Protein AF-A0A836XDQ2-F1 (afdb_monomer_lite)

Sequence (146 aa):
MSFTDAQLAQYEERGAVTIDTPFTTEQLDKAEAAWDRLKQSGQPPYEDPDYIDVVQHPYFEQVAKKLLRAEAVHLWWGLAPHERGPVEPPYASLRDQWAKGCHVDIQATMEDFSATPRRMRAELWFWLNDVPVNRGAMRILEGSHR

pLDDT: mean 87.04, std 8.14, range [63.69, 96.38]

F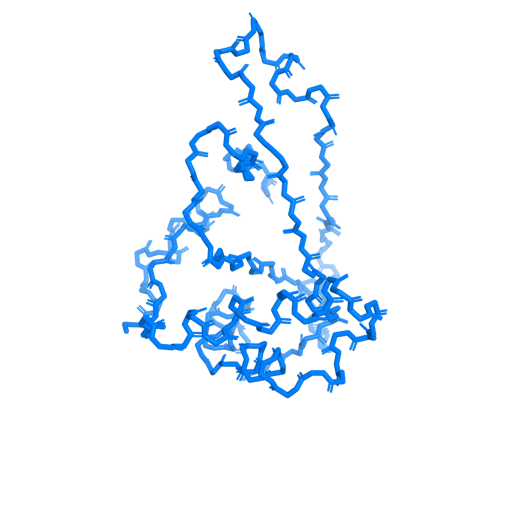oldseek 3Di:
DACDPVQLVQCVQFVDGDDDDPDDPVLLVLCVVLVVCCVVVVDDSVVRVSSVVVVVPVRVQRVFCSNLVHPGDDDPDRDDDDFFAFADDDQPDPCSVQVVHDDDPDDDDVCQCPDVVRVDGDDDDDDSDDDDPGRCPDDGRTPPND

Secondary structure (DSSP, 8-state):
-PPPHHHHHHHHHHS---------HHHHHHHHHHHHHHHHH---GGG-HHHHHHHT-HHHHHHHHHHHT-S-----S-----------PPPSSHHHHTTT----S----HHHHHSSS----------SS---TTTT-----TTTT-

Structure (mmCIF, N/CA/C/O backbone):
data_AF-A0A836XDQ2-F1
#
_entry.id   AF-A0A836XDQ2-F1
#
loop_
_atom_site.group_PDB
_atom_site.id
_atom_site.type_symbol
_atom_site.label_atom_id
_atom_site.label_alt_id
_atom_site.label_comp_id
_atom_site.label_asym_id
_atom_site.label_entity_id
_atom_site.label_seq_id
_atom_site.pdbx_PDB_ins_code
_atom_site.Cartn_x
_atom_site.Cartn_y
_atom_site.Cartn_z
_atom_site.occupancy
_atom_site.B_iso_or_equiv
_atom_site.auth_seq_id
_atom_site.auth_comp_id
_atom_site.auth_asym_id
_atom_site.auth_atom_id
_atom_site.pdbx_PDB_model_num
ATOM 1 N N . MET A 1 1 ? -8.099 -13.307 6.344 1.00 65.38 1 MET A N 1
ATOM 2 C CA . MET A 1 1 ? -7.054 -14.076 5.632 1.00 65.38 1 MET A CA 1
ATOM 3 C C . MET A 1 1 ? -5.705 -13.410 5.870 1.00 65.38 1 MET A C 1
ATOM 5 O O . MET A 1 1 ? -5.678 -12.196 6.008 1.00 65.38 1 MET A O 1
ATOM 9 N N . SER A 1 2 ? -4.614 -14.170 5.975 1.00 82.88 2 SER A N 1
ATOM 10 C CA . SER A 1 2 ? -3.256 -13.643 6.208 1.00 82.88 2 SER A CA 1
ATOM 11 C C . SER A 1 2 ? -2.459 -13.539 4.906 1.00 82.88 2 SER A C 1
ATOM 13 O O . SER A 1 2 ? -2.629 -14.380 4.028 1.00 82.88 2 SER A O 1
ATOM 15 N N . PHE A 1 3 ? -1.541 -12.575 4.810 1.00 91.56 3 PHE A N 1
ATOM 16 C CA . PHE A 1 3 ? -0.607 -12.457 3.683 1.00 91.56 3 PHE A CA 1
ATOM 17 C C . PHE A 1 3 ? 0.319 -13.682 3.583 1.00 91.56 3 PHE A C 1
ATOM 19 O O . PHE A 1 3 ? 1.090 -13.988 4.502 1.00 91.56 3 PHE A O 1
ATOM 26 N N . THR A 1 4 ? 0.210 -14.418 2.481 1.00 93.94 4 THR A N 1
ATOM 27 C CA . THR A 1 4 ? 0.828 -15.742 2.304 1.00 93.94 4 THR A CA 1
ATOM 28 C C . THR A 1 4 ? 2.264 -15.661 1.787 1.00 93.94 4 THR A C 1
ATOM 30 O O . THR A 1 4 ? 2.694 -14.641 1.253 1.00 93.94 4 THR A O 1
ATOM 33 N N . ASP A 1 5 ? 3.024 -16.748 1.931 1.00 95.31 5 ASP A N 1
ATOM 34 C CA . ASP A 1 5 ? 4.386 -16.834 1.378 1.00 95.31 5 ASP A CA 1
ATOM 35 C C . ASP A 1 5 ? 4.386 -16.848 -0.154 1.00 95.31 5 ASP A C 1
ATOM 37 O O . ASP A 1 5 ? 5.288 -16.291 -0.770 1.00 95.31 5 ASP A O 1
ATOM 41 N N . ALA A 1 6 ? 3.343 -17.404 -0.777 1.00 95.75 6 ALA A N 1
ATOM 42 C CA . ALA A 1 6 ? 3.171 -17.357 -2.227 1.00 95.75 6 ALA A CA 1
ATOM 43 C C . ALA A 1 6 ? 2.983 -15.916 -2.730 1.00 95.75 6 ALA A C 1
ATOM 45 O O . ALA A 1 6 ? 3.588 -15.521 -3.723 1.00 95.75 6 ALA A O 1
ATOM 46 N N . GLN A 1 7 ? 2.190 -15.108 -2.018 1.00 95.88 7 GLN A N 1
ATOM 47 C CA . GLN A 1 7 ? 2.014 -13.692 -2.346 1.00 95.88 7 GLN A CA 1
ATOM 48 C C . GLN A 1 7 ? 3.291 -12.876 -2.087 1.00 95.88 7 GLN A C 1
ATOM 50 O O . GLN A 1 7 ? 3.599 -11.971 -2.858 1.00 95.88 7 GLN A O 1
ATOM 55 N N . LEU A 1 8 ? 4.066 -13.214 -1.048 1.00 96.25 8 LEU A N 1
ATOM 56 C CA . LEU A 1 8 ? 5.384 -12.613 -0.823 1.00 96.25 8 LEU A CA 1
ATOM 57 C C . LEU A 1 8 ? 6.356 -12.949 -1.962 1.00 96.25 8 LEU A C 1
ATOM 59 O O . LEU A 1 8 ? 6.995 -12.047 -2.493 1.00 96.25 8 LEU A O 1
ATOM 63 N N . ALA A 1 9 ? 6.428 -14.214 -2.381 1.00 96.38 9 ALA A N 1
ATOM 64 C CA . ALA A 1 9 ? 7.269 -14.629 -3.502 1.00 96.38 9 ALA A CA 1
ATOM 65 C C . ALA A 1 9 ? 6.877 -13.907 -4.803 1.00 96.38 9 ALA A C 1
ATOM 67 O O . ALA A 1 9 ? 7.743 -13.415 -5.525 1.00 96.38 9 ALA A O 1
ATOM 68 N N . GLN A 1 10 ? 5.573 -13.760 -5.062 1.00 96.12 10 GLN A N 1
ATOM 69 C CA . GLN A 1 10 ? 5.073 -12.996 -6.204 1.00 96.12 10 GLN A CA 1
ATOM 70 C C . GLN A 1 10 ? 5.491 -11.521 -6.142 1.00 96.12 10 GLN A C 1
ATOM 72 O O . GLN A 1 10 ? 5.899 -10.960 -7.158 1.00 96.12 10 GLN A O 1
ATOM 77 N N . TYR A 1 11 ? 5.418 -10.895 -4.964 1.00 95.62 11 TYR A N 1
ATOM 78 C CA . TYR A 1 11 ? 5.893 -9.527 -4.765 1.00 95.62 11 TYR A CA 1
ATOM 79 C C . TYR A 1 11 ? 7.399 -9.403 -5.034 1.00 95.62 11 TYR A C 1
ATOM 81 O O . TYR A 1 11 ? 7.824 -8.489 -5.733 1.00 95.62 11 TYR A O 1
ATOM 89 N N . GLU A 1 12 ? 8.215 -10.331 -4.534 1.00 94.81 12 GLU A N 1
ATOM 90 C CA . GLU A 1 12 ? 9.669 -10.324 -4.748 1.00 94.81 12 GLU A CA 1
ATOM 91 C C . GLU A 1 12 ? 10.049 -10.508 -6.227 1.00 94.81 12 GLU A C 1
ATOM 93 O O . GLU A 1 12 ? 11.026 -9.920 -6.709 1.00 94.81 12 GLU A O 1
ATOM 98 N N . GLU A 1 13 ? 9.280 -11.307 -6.965 1.00 96.25 13 GLU A N 1
ATOM 99 C CA . GLU A 1 13 ? 9.453 -11.525 -8.400 1.00 96.25 13 GLU A CA 1
ATOM 100 C C . GLU A 1 13 ? 9.013 -10.309 -9.226 1.00 96.25 13 GLU A C 1
ATOM 102 O O . GLU A 1 13 ? 9.803 -9.794 -10.019 1.00 96.25 13 GLU A O 1
ATOM 107 N N . ARG A 1 14 ? 7.780 -9.828 -9.020 1.00 95.06 14 ARG A N 1
ATOM 108 C CA . ARG A 1 14 ? 7.110 -8.856 -9.905 1.00 95.06 14 ARG A CA 1
ATOM 109 C C . ARG A 1 14 ? 7.209 -7.406 -9.433 1.00 95.06 14 ARG A C 1
ATOM 111 O O . ARG A 1 14 ? 6.902 -6.506 -10.208 1.00 95.06 14 ARG A O 1
ATOM 118 N N . GLY A 1 15 ? 7.600 -7.171 -8.183 1.00 93.12 15 GLY A N 1
ATOM 119 C CA . GLY A 1 15 ? 7.623 -5.847 -7.552 1.00 93.12 15 GLY A CA 1
ATOM 120 C C . GLY A 1 15 ? 6.264 -5.389 -7.020 1.00 93.12 15 GLY A C 1
ATOM 121 O O . GLY A 1 15 ? 6.162 -4.304 -6.458 1.00 93.12 15 GLY A O 1
ATOM 122 N N . ALA A 1 16 ? 5.214 -6.200 -7.193 1.00 94.00 16 ALA A N 1
ATOM 123 C CA . ALA A 1 16 ? 3.865 -5.916 -6.724 1.00 94.00 16 ALA A CA 1
ATOM 124 C C . ALA A 1 16 ? 3.022 -7.188 -6.590 1.00 94.00 16 ALA A C 1
ATOM 126 O O . ALA A 1 16 ? 3.253 -8.187 -7.275 1.00 94.00 16 ALA A O 1
ATOM 127 N N . VAL A 1 17 ? 2.007 -7.127 -5.729 1.00 94.44 17 VAL A N 1
ATOM 128 C CA . VAL A 1 17 ? 1.021 -8.192 -5.539 1.00 94.44 17 VAL A CA 1
ATOM 129 C C . VAL A 1 17 ? -0.334 -7.591 -5.177 1.00 94.44 17 VAL A C 1
ATOM 131 O O . VAL A 1 17 ? -0.411 -6.651 -4.389 1.00 94.44 17 VAL A O 1
ATOM 134 N N . THR A 1 18 ? -1.405 -8.136 -5.752 1.00 92.56 18 THR A N 1
ATOM 135 C CA . THR A 1 18 ? -2.784 -7.812 -5.367 1.00 92.56 18 THR A CA 1
ATOM 136 C C . THR A 1 18 ? -3.256 -8.821 -4.329 1.00 92.56 18 THR A C 1
ATOM 138 O O . THR A 1 18 ? -3.008 -10.021 -4.464 1.00 92.56 18 THR A O 1
ATOM 141 N N . ILE A 1 19 ? -3.906 -8.335 -3.275 1.00 92.00 19 ILE A N 1
ATOM 142 C CA . ILE A 1 19 ? -4.302 -9.148 -2.129 1.00 92.00 19 ILE A CA 1
ATOM 143 C C . ILE A 1 19 ? -5.757 -8.850 -1.784 1.00 92.00 19 ILE A C 1
ATOM 145 O O . ILE A 1 19 ? -6.102 -7.694 -1.542 1.00 92.00 19 ILE A O 1
ATOM 149 N N . ASP A 1 20 ? -6.579 -9.893 -1.691 1.00 90.38 20 ASP A N 1
ATOM 150 C CA . ASP A 1 20 ? -7.915 -9.775 -1.112 1.00 90.38 20 ASP A CA 1
ATOM 151 C C . ASP A 1 20 ? -7.793 -9.533 0.392 1.00 90.38 20 ASP A C 1
ATOM 153 O O . ASP A 1 20 ? -7.230 -10.334 1.149 1.00 90.38 20 ASP A O 1
ATOM 157 N N . THR A 1 21 ? -8.284 -8.378 0.824 1.00 89.12 21 THR A N 1
ATOM 158 C CA . THR A 1 21 ? -8.169 -7.953 2.218 1.00 89.12 21 THR A CA 1
ATOM 159 C C . THR A 1 21 ? -9.198 -8.674 3.100 1.00 89.12 21 THR A C 1
ATOM 161 O O . THR A 1 21 ? -10.225 -9.136 2.608 1.00 89.12 21 THR A O 1
ATOM 164 N N . PRO A 1 22 ? -8.972 -8.781 4.423 1.00 92.44 22 PRO A N 1
ATOM 165 C CA . PRO A 1 22 ? -9.953 -9.352 5.345 1.00 92.44 22 PRO A CA 1
ATOM 166 C C . PRO A 1 22 ? -11.087 -8.379 5.712 1.00 92.44 22 PRO A C 1
ATOM 168 O O . PRO A 1 22 ? -11.810 -8.664 6.664 1.00 92.44 22 PRO A O 1
ATOM 171 N N . PHE A 1 23 ? -11.202 -7.232 5.034 1.00 92.06 23 PHE A N 1
ATOM 172 C CA . PHE A 1 23 ? -12.228 -6.240 5.335 1.00 92.06 23 PHE A CA 1
ATOM 173 C C . PHE A 1 23 ? -13.612 -6.811 5.029 1.00 92.06 23 PHE A C 1
ATOM 175 O O . PHE A 1 23 ? -13.851 -7.412 3.983 1.00 92.06 23 PHE A O 1
ATOM 182 N N . THR A 1 24 ? -14.521 -6.614 5.974 1.00 92.81 24 THR A N 1
ATOM 183 C CA . THR A 1 24 ? -15.947 -6.896 5.799 1.00 92.81 24 THR A CA 1
ATOM 184 C C . THR A 1 24 ? -16.599 -5.823 4.934 1.00 92.81 24 THR A C 1
ATOM 186 O O . THR A 1 24 ? -16.094 -4.701 4.852 1.00 92.81 24 THR A O 1
ATOM 189 N N . THR A 1 25 ? -17.740 -6.142 4.322 1.00 92.19 25 THR A N 1
ATOM 190 C CA . THR A 1 25 ? -18.530 -5.163 3.563 1.00 92.19 25 THR A CA 1
ATOM 191 C C . THR A 1 25 ? -18.866 -3.947 4.422 1.00 92.19 25 THR A C 1
ATOM 193 O O . THR A 1 25 ? -18.669 -2.826 3.984 1.00 92.19 25 THR A O 1
ATOM 196 N N . GLU A 1 26 ? -19.221 -4.141 5.692 1.00 93.06 26 GLU A N 1
ATOM 197 C CA . GLU A 1 26 ? -19.535 -3.044 6.609 1.00 93.06 26 GLU A CA 1
ATOM 198 C C . GLU A 1 26 ? -18.326 -2.138 6.891 1.00 93.06 26 GLU A C 1
ATOM 200 O O . GLU A 1 26 ? -18.480 -0.933 7.094 1.00 93.06 26 GLU A O 1
ATOM 205 N N . GLN A 1 27 ? -17.111 -2.697 6.932 1.00 93.38 27 GLN A N 1
ATOM 206 C CA . GLN A 1 27 ? -15.891 -1.896 7.070 1.00 93.38 27 GLN A CA 1
ATOM 207 C C . GLN A 1 27 ? -15.582 -1.118 5.787 1.00 93.38 27 GLN A C 1
ATOM 209 O O . GLN A 1 27 ? -15.118 0.017 5.879 1.00 93.38 27 GLN A O 1
ATOM 214 N N . LEU A 1 28 ? -15.844 -1.702 4.614 1.00 92.75 28 LEU A N 1
ATOM 215 C CA . LEU A 1 28 ? -15.697 -1.020 3.326 1.00 92.75 28 LEU A CA 1
ATOM 216 C C . LEU A 1 28 ? -16.719 0.114 3.174 1.00 92.75 28 LEU A C 1
ATOM 218 O O . LEU A 1 28 ? -16.323 1.229 2.848 1.00 92.75 28 LEU A O 1
ATOM 222 N N . ASP A 1 29 ? -17.984 -0.119 3.528 1.00 93.31 29 ASP A N 1
ATOM 223 C CA . ASP A 1 29 ? -19.046 0.895 3.494 1.00 93.31 29 ASP A CA 1
ATOM 224 C C . ASP A 1 29 ? -18.718 2.085 4.411 1.00 93.31 29 ASP A C 1
ATOM 226 O O . ASP A 1 29 ? -18.898 3.248 4.046 1.00 93.31 29 ASP A O 1
ATOM 230 N N . LYS A 1 30 ? -18.187 1.819 5.614 1.00 93.19 30 LYS A N 1
ATOM 231 C CA . LYS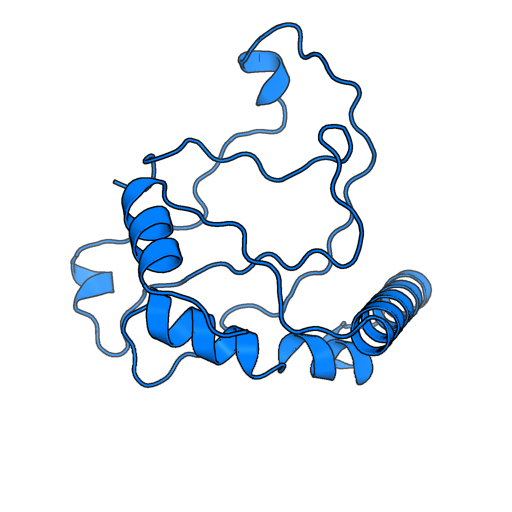 A 1 30 ? -17.719 2.879 6.523 1.00 93.19 30 LYS A CA 1
ATOM 232 C C . LYS A 1 30 ? -16.551 3.665 5.941 1.00 93.19 30 LYS A C 1
ATOM 234 O O . LYS A 1 30 ? -16.521 4.888 6.063 1.00 93.19 30 LYS A O 1
ATOM 239 N N . ALA A 1 31 ? -15.602 2.973 5.319 1.00 92.44 31 ALA A N 1
ATOM 240 C CA . ALA A 1 31 ? -14.450 3.596 4.687 1.00 92.44 31 ALA A CA 1
ATOM 241 C C . ALA A 1 31 ? -14.863 4.489 3.503 1.00 92.44 31 ALA A C 1
ATOM 243 O O . ALA A 1 31 ? -14.330 5.587 3.339 1.00 92.44 31 ALA A O 1
ATOM 244 N N . GLU A 1 32 ? -15.851 4.057 2.717 1.00 92.44 32 GLU A N 1
ATOM 245 C CA . GLU A 1 32 ? -16.444 4.855 1.645 1.00 92.44 32 GLU A CA 1
ATOM 246 C C . GLU A 1 32 ? -17.191 6.079 2.194 1.00 92.44 32 GLU A C 1
ATOM 248 O O . GLU A 1 32 ? -16.952 7.201 1.746 1.00 92.44 32 GLU A O 1
ATOM 253 N N . ALA A 1 33 ? -18.006 5.910 3.237 1.00 93.62 33 ALA A N 1
ATOM 254 C CA . ALA A 1 33 ? -18.692 7.029 3.878 1.00 93.62 33 ALA A CA 1
ATOM 255 C C . ALA A 1 33 ? -17.712 8.056 4.480 1.00 93.62 33 ALA A C 1
ATOM 257 O O . ALA A 1 33 ? -17.966 9.261 4.424 1.00 93.62 33 ALA A O 1
ATOM 258 N N . ALA A 1 34 ? -16.590 7.601 5.047 1.00 93.00 34 ALA A N 1
ATOM 259 C CA . ALA A 1 34 ? -15.515 8.474 5.516 1.00 93.00 34 ALA A CA 1
ATOM 260 C C . ALA A 1 34 ? -14.907 9.275 4.364 1.00 93.00 34 ALA A C 1
ATOM 262 O O . ALA A 1 34 ? -14.726 10.490 4.467 1.00 93.00 34 ALA A O 1
ATOM 263 N N . TRP A 1 35 ? -14.657 8.615 3.233 1.00 90.44 35 TRP A N 1
ATOM 264 C CA . TRP A 1 35 ? -14.153 9.280 2.041 1.00 90.44 35 TRP A CA 1
ATOM 265 C C . TRP A 1 35 ? -15.109 10.366 1.532 1.00 90.44 35 TRP A C 1
ATOM 267 O O . TRP A 1 35 ? -14.677 11.497 1.293 1.00 90.44 35 TRP A O 1
ATOM 277 N N . ASP A 1 36 ? -16.407 10.077 1.453 1.00 91.81 36 ASP A N 1
ATOM 278 C CA . ASP A 1 36 ? -17.414 11.054 1.034 1.00 91.81 36 ASP A CA 1
ATOM 279 C C . ASP A 1 36 ? -17.447 12.287 1.945 1.00 91.81 36 ASP A C 1
ATOM 281 O O . ASP A 1 36 ? -17.497 13.423 1.459 1.00 91.81 36 ASP A O 1
ATOM 285 N N . ARG A 1 37 ? -17.352 12.094 3.267 1.00 92.88 37 ARG A N 1
ATOM 286 C CA . ARG A 1 37 ? -17.275 13.207 4.227 1.00 92.88 37 ARG A CA 1
ATOM 287 C C . ARG A 1 37 ? -16.010 14.036 4.050 1.00 92.88 37 ARG A C 1
ATOM 289 O O . ARG A 1 37 ? -16.082 15.266 4.082 1.00 92.88 37 ARG A O 1
ATOM 296 N N . LEU A 1 38 ? -14.860 13.399 3.840 1.00 91.25 38 LEU A N 1
ATOM 297 C CA . LEU A 1 38 ? -13.596 14.099 3.603 1.00 91.25 38 LEU A CA 1
ATOM 298 C C . LEU A 1 38 ? -13.650 14.931 2.318 1.00 91.25 38 LEU A C 1
ATOM 300 O O . LEU A 1 38 ? -13.250 16.095 2.325 1.00 91.25 38 LEU A O 1
ATOM 304 N N . LYS A 1 39 ? -14.233 14.392 1.241 1.00 89.19 39 LYS A N 1
ATOM 305 C CA . LYS A 1 39 ? -14.444 15.137 -0.009 1.00 89.19 39 LYS A CA 1
ATOM 306 C C . LYS A 1 39 ? -15.353 16.348 0.164 1.00 89.19 39 LYS A C 1
ATOM 308 O O . LYS A 1 39 ? -15.084 17.397 -0.415 1.00 89.19 39 LYS A O 1
ATOM 313 N N . GLN A 1 40 ? -16.444 16.196 0.912 1.00 91.56 40 GLN A N 1
ATOM 314 C CA . GLN A 1 40 ? -17.421 17.268 1.108 1.00 91.56 40 GLN A CA 1
ATOM 315 C C . GLN A 1 40 ? -16.901 18.362 2.042 1.00 91.56 40 GLN A C 1
ATOM 317 O O . GLN A 1 40 ? -17.159 19.542 1.815 1.00 91.56 40 GLN A O 1
ATOM 322 N N . SER A 1 41 ? -16.191 17.972 3.100 1.00 91.19 41 SER A N 1
ATOM 323 C CA . SER A 1 41 ? -15.734 18.890 4.143 1.00 91.19 41 SER A CA 1
ATOM 324 C C . SER A 1 41 ? -14.408 19.576 3.810 1.00 91.19 41 SER A C 1
ATOM 326 O O . SER A 1 41 ? -14.173 20.689 4.276 1.00 91.19 41 SER A O 1
ATOM 328 N N . GLY A 1 42 ? -13.536 18.921 3.032 1.00 85.62 42 GLY A N 1
ATOM 329 C CA . GLY A 1 42 ? -12.162 19.367 2.790 1.00 85.62 42 GLY A CA 1
ATOM 330 C C . GLY A 1 42 ? -11.275 19.346 4.040 1.00 85.62 42 GLY A C 1
ATOM 331 O O . GLY A 1 42 ? -10.185 19.917 4.012 1.00 85.62 42 GLY A O 1
ATOM 332 N N . GLN A 1 43 ? -11.740 18.731 5.133 1.00 88.94 43 GLN A N 1
ATOM 333 C CA . GLN A 1 43 ? -10.987 18.644 6.380 1.00 88.94 43 GLN A CA 1
ATOM 334 C C . GLN A 1 43 ? -9.787 17.703 6.235 1.00 88.94 43 GLN A C 1
ATOM 336 O O . GLN A 1 43 ? -9.795 16.801 5.387 1.00 88.94 43 GLN A O 1
ATOM 341 N N . PRO A 1 44 ? -8.743 17.885 7.057 1.00 88.75 44 PRO A N 1
ATOM 342 C CA . PRO A 1 44 ? -7.622 16.965 7.070 1.00 88.75 44 PRO A CA 1
ATOM 343 C C . PRO A 1 44 ? -8.081 15.523 7.369 1.00 88.75 44 PRO A C 1
ATOM 345 O O . PRO A 1 44 ? -8.816 15.308 8.332 1.00 88.75 44 PRO A O 1
ATOM 348 N N . PRO A 1 45 ? -7.621 14.507 6.610 1.00 88.50 45 PRO A N 1
ATOM 349 C CA . PRO A 1 45 ? -8.071 13.124 6.794 1.00 88.50 45 PRO A CA 1
ATOM 350 C C . PRO A 1 45 ? -7.878 12.559 8.205 1.00 88.50 45 PRO A C 1
ATOM 352 O O . PRO A 1 45 ? -8.691 11.771 8.671 1.00 88.50 45 PRO A O 1
ATOM 355 N N . TYR A 1 46 ? -6.834 12.992 8.916 1.00 87.56 46 TYR A N 1
ATOM 356 C CA . TYR A 1 46 ? -6.552 12.563 10.289 1.00 87.56 46 TYR A CA 1
ATOM 357 C C . TYR A 1 46 ? -7.543 13.109 11.336 1.00 87.56 46 TYR A C 1
ATOM 359 O O . TYR A 1 46 ? -7.370 12.844 12.522 1.00 87.56 46 TYR A O 1
ATOM 367 N N . GLU A 1 47 ? -8.545 13.892 10.935 1.00 90.88 47 GLU A N 1
ATOM 368 C CA . GLU A 1 47 ? -9.631 14.343 11.812 1.00 90.88 47 GLU A CA 1
ATOM 369 C C . GLU A 1 47 ? -10.897 13.483 11.675 1.00 90.88 47 GLU A C 1
ATOM 371 O O . GLU A 1 47 ? -11.774 13.562 12.535 1.00 90.88 47 GLU A O 1
ATOM 376 N N . ASP A 1 48 ? -11.001 12.636 10.639 1.00 92.38 48 ASP A N 1
ATOM 377 C CA . ASP A 1 48 ? -12.122 11.702 10.492 1.00 92.38 48 ASP A CA 1
ATOM 378 C C . ASP A 1 48 ? -11.795 10.368 11.200 1.00 92.38 48 ASP A C 1
ATOM 380 O O . ASP A 1 48 ? -10.822 9.693 10.848 1.00 92.38 48 ASP A O 1
ATOM 384 N N . PRO A 1 49 ? -12.573 9.965 12.221 1.00 93.00 49 PRO A N 1
ATOM 385 C CA . PRO A 1 49 ? -12.278 8.765 13.001 1.00 93.00 49 PRO A CA 1
ATOM 386 C C . PRO A 1 49 ? -12.430 7.475 12.190 1.00 93.00 49 PRO A C 1
ATOM 388 O O . PRO A 1 49 ? -11.620 6.566 12.357 1.00 93.00 49 PRO A O 1
ATOM 391 N N . ASP A 1 50 ? -13.404 7.399 11.278 1.00 93.06 50 ASP A N 1
ATOM 392 C CA . ASP A 1 50 ? -13.583 6.206 10.444 1.00 93.06 50 ASP A CA 1
ATOM 393 C C . ASP A 1 50 ? -12.434 6.089 9.431 1.00 93.06 50 ASP A C 1
ATOM 395 O O . ASP A 1 50 ? -11.988 4.988 9.107 1.00 93.06 50 ASP A O 1
ATOM 399 N N . TYR A 1 51 ? -11.901 7.222 8.964 1.00 90.50 51 TYR A N 1
ATOM 400 C CA . TYR A 1 51 ? -10.689 7.234 8.151 1.00 90.50 51 TYR A CA 1
ATOM 401 C C . TYR A 1 51 ? -9.481 6.681 8.916 1.00 90.50 51 TYR A C 1
ATOM 403 O O . TYR A 1 51 ? -8.756 5.823 8.404 1.00 90.50 51 TYR A O 1
ATOM 411 N N . ILE A 1 52 ? -9.271 7.141 10.154 1.00 91.31 52 ILE A N 1
ATOM 412 C CA . ILE A 1 52 ? -8.198 6.632 11.014 1.00 91.31 52 ILE A CA 1
ATOM 413 C C . ILE A 1 52 ? -8.366 5.128 11.245 1.00 91.31 52 ILE A C 1
ATOM 415 O O . ILE A 1 52 ? -7.383 4.401 11.112 1.00 91.31 52 ILE A O 1
ATOM 419 N N . ASP A 1 53 ? -9.586 4.657 11.521 1.00 92.06 53 ASP A N 1
ATOM 420 C CA . ASP A 1 53 ? -9.900 3.239 11.736 1.00 92.06 53 ASP A CA 1
ATOM 421 C C . ASP A 1 53 ? -9.488 2.350 10.560 1.00 92.06 53 ASP A C 1
ATOM 423 O O . ASP A 1 53 ? -8.961 1.252 10.762 1.00 92.06 53 ASP A O 1
ATOM 427 N N . VAL A 1 54 ? -9.658 2.838 9.331 1.00 90.50 54 VAL A N 1
ATOM 428 C CA . VAL A 1 54 ? -9.174 2.148 8.132 1.00 90.50 54 VAL A CA 1
ATOM 429 C C . VAL A 1 54 ? -7.650 2.128 8.113 1.00 90.50 54 VAL A C 1
ATOM 431 O O . VAL A 1 54 ? -7.055 1.058 8.014 1.00 90.50 54 VAL A O 1
ATOM 434 N N . VAL A 1 55 ? -6.998 3.287 8.235 1.00 89.50 55 VAL A N 1
ATOM 435 C CA . VAL A 1 55 ? -5.532 3.402 8.127 1.00 89.50 55 VAL A CA 1
ATOM 436 C C . VAL A 1 55 ? -4.810 2.586 9.206 1.00 89.50 55 VAL A C 1
ATOM 438 O O . VAL A 1 55 ? -3.765 1.995 8.933 1.00 89.50 55 VAL A O 1
ATOM 441 N N . GLN A 1 56 ? -5.372 2.513 10.414 1.00 91.25 56 GLN A N 1
ATOM 442 C CA . GLN A 1 56 ? -4.805 1.765 11.538 1.00 91.25 56 GLN A CA 1
ATOM 443 C C . GLN A 1 56 ? -5.182 0.279 11.548 1.00 91.25 56 GLN A C 1
ATOM 445 O O . GLN A 1 56 ? -4.859 -0.431 12.504 1.00 91.25 56 GLN A O 1
ATOM 450 N N . HIS A 1 57 ? -5.859 -0.219 10.509 1.00 92.69 57 HIS A N 1
ATOM 451 C CA . HIS A 1 57 ? -6.278 -1.611 10.471 1.00 92.69 57 HIS A CA 1
ATOM 452 C C . HIS A 1 57 ? -5.055 -2.550 10.580 1.00 92.69 57 HIS A C 1
ATOM 454 O O . HIS A 1 57 ? -4.134 -2.473 9.757 1.00 92.69 57 HIS A O 1
ATOM 460 N N . PRO A 1 58 ? -5.035 -3.498 11.542 1.00 93.25 58 PRO A N 1
ATOM 461 C CA . PRO A 1 58 ? -3.836 -4.273 11.895 1.00 93.25 58 PRO A CA 1
ATOM 462 C C . PRO A 1 58 ? -3.302 -5.136 10.746 1.00 93.25 58 PRO A C 1
ATOM 464 O O . PRO A 1 58 ? -2.131 -5.517 10.716 1.00 93.25 58 PRO A O 1
ATOM 467 N N . TYR A 1 59 ? -4.156 -5.432 9.767 1.00 94.06 59 TYR A N 1
ATOM 468 C CA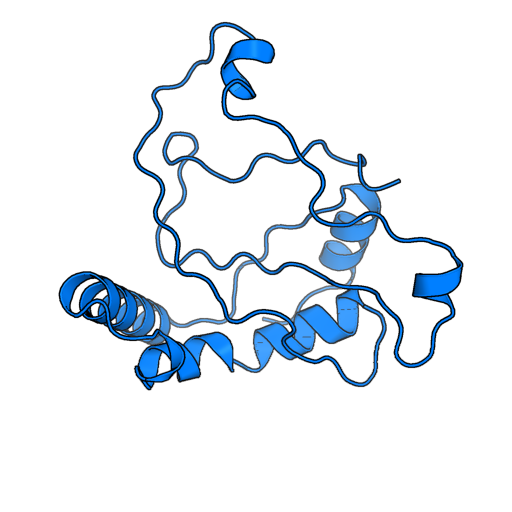 . TYR A 1 59 ? -3.759 -6.139 8.557 1.00 94.06 59 TYR A CA 1
ATOM 469 C C . TYR A 1 59 ? -2.668 -5.406 7.762 1.00 94.06 59 TYR A C 1
ATOM 471 O O . TYR A 1 59 ? -1.756 -6.054 7.249 1.00 94.06 59 TYR A O 1
ATOM 479 N N . PHE A 1 60 ? -2.712 -4.072 7.686 1.00 93.44 60 PHE A N 1
ATOM 480 C CA . PHE A 1 60 ? -1.703 -3.308 6.950 1.00 93.44 60 PHE A CA 1
ATOM 481 C C . PHE A 1 60 ? -0.331 -3.406 7.615 1.00 93.44 60 PHE A C 1
ATOM 483 O O . PHE A 1 60 ? 0.667 -3.636 6.933 1.00 93.44 60 PHE A O 1
ATOM 490 N N . GLU A 1 61 ? -0.282 -3.339 8.947 1.00 93.81 61 GLU A N 1
ATOM 491 C CA . GLU A 1 61 ? 0.955 -3.543 9.701 1.00 93.81 61 GLU A CA 1
ATOM 492 C C . GLU A 1 61 ? 1.496 -4.970 9.510 1.00 93.81 61 GLU A C 1
ATOM 494 O O . GLU A 1 61 ? 2.694 -5.154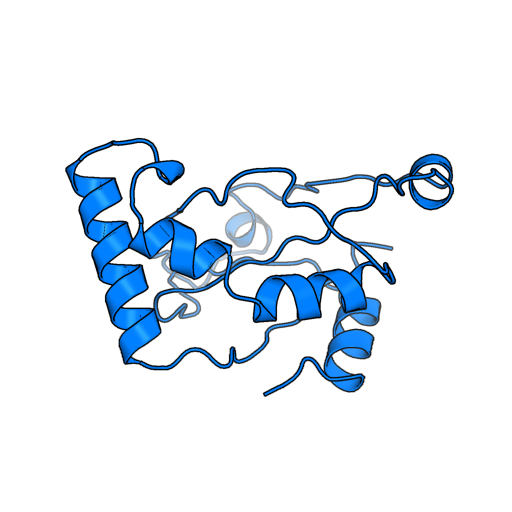 9.281 1.00 93.81 61 GLU A O 1
ATOM 499 N N . GLN A 1 62 ? 0.621 -5.983 9.537 1.00 94.94 62 GLN A N 1
ATOM 500 C CA . GLN A 1 62 ? 1.001 -7.378 9.291 1.00 94.94 62 GLN A CA 1
ATOM 501 C C . GLN A 1 62 ? 1.653 -7.560 7.911 1.00 94.94 62 GLN A C 1
ATOM 503 O O . GLN A 1 62 ? 2.701 -8.203 7.802 1.00 94.94 62 GLN A O 1
ATOM 508 N N . VAL A 1 63 ? 1.043 -7.000 6.862 1.00 95.31 63 VAL A N 1
ATOM 509 C CA . VAL A 1 63 ? 1.577 -7.043 5.493 1.00 95.31 63 VAL A CA 1
ATOM 510 C C . VAL A 1 63 ? 2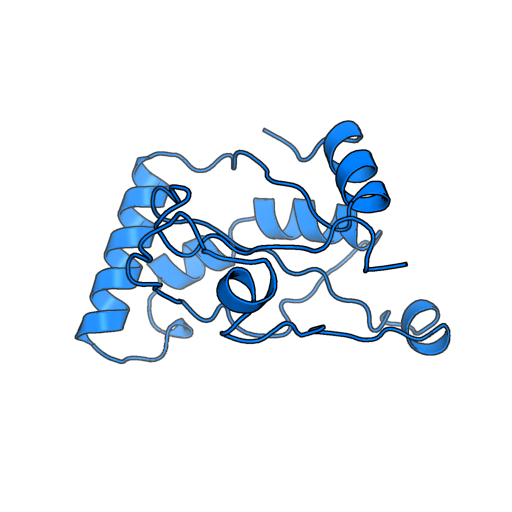.916 -6.309 5.429 1.00 95.31 63 VAL A C 1
ATOM 512 O O . VAL A 1 63 ? 3.904 -6.875 4.959 1.00 95.31 63 VAL A O 1
ATOM 515 N N . ALA A 1 64 ? 2.983 -5.084 5.958 1.00 94.12 64 ALA A N 1
ATOM 516 C CA . ALA A 1 64 ? 4.178 -4.248 5.912 1.00 94.12 64 ALA A CA 1
ATOM 517 C C . ALA A 1 64 ? 5.374 -4.883 6.637 1.00 94.12 64 ALA A C 1
ATOM 519 O O . ALA A 1 64 ? 6.471 -4.913 6.081 1.00 94.12 64 ALA A O 1
ATOM 520 N N . LYS A 1 65 ? 5.180 -5.458 7.833 1.00 94.56 65 LYS A N 1
ATOM 521 C CA . LYS A 1 65 ? 6.241 -6.175 8.566 1.00 94.56 65 LYS A CA 1
ATOM 522 C C . LYS A 1 65 ? 6.809 -7.337 7.761 1.00 94.56 65 LYS A C 1
ATOM 524 O O . LYS A 1 65 ? 8.026 -7.524 7.719 1.00 94.56 65 LYS A O 1
ATOM 529 N N . LYS A 1 66 ? 5.936 -8.098 7.094 1.00 95.06 66 LYS A N 1
ATOM 530 C CA . LYS A 1 66 ? 6.341 -9.237 6.265 1.00 95.06 66 LYS A CA 1
ATOM 531 C C . LYS A 1 66 ? 7.092 -8.790 5.008 1.00 95.06 66 LYS A C 1
ATOM 533 O O . LYS A 1 66 ? 8.154 -9.340 4.733 1.00 95.06 66 LYS A O 1
ATOM 538 N N . LEU A 1 67 ? 6.603 -7.767 4.300 1.00 93.56 67 LEU A N 1
ATOM 539 C CA . LEU A 1 67 ? 7.268 -7.207 3.114 1.00 93.56 67 LEU A CA 1
ATOM 540 C C . LEU A 1 67 ? 8.636 -6.596 3.445 1.00 93.56 67 LEU A C 1
ATOM 542 O O . LEU A 1 67 ? 9.621 -6.858 2.760 1.00 93.56 67 LEU A O 1
ATOM 546 N N . LEU A 1 68 ? 8.713 -5.806 4.517 1.00 92.25 68 LEU A N 1
ATOM 547 C CA . LEU A 1 68 ? 9.934 -5.098 4.915 1.00 92.25 68 LEU A CA 1
ATOM 548 C C . LEU A 1 68 ? 10.901 -5.957 5.733 1.00 92.25 68 LEU A C 1
ATOM 550 O O . LEU A 1 68 ? 12.015 -5.512 6.032 1.00 92.25 68 LEU A O 1
ATOM 554 N N . ARG A 1 69 ? 10.497 -7.186 6.082 1.00 91.94 69 ARG A N 1
ATOM 555 C CA . ARG A 1 69 ? 11.255 -8.110 6.936 1.00 91.94 69 ARG A CA 1
ATOM 556 C C . ARG A 1 69 ? 11.719 -7.397 8.210 1.00 91.94 69 ARG A C 1
ATOM 558 O O . ARG A 1 69 ? 12.923 -7.307 8.480 1.00 91.94 69 ARG A O 1
ATOM 565 N N . ALA A 1 70 ? 10.751 -6.820 8.920 1.00 92.12 70 ALA A N 1
ATOM 566 C CA . ALA A 1 70 ? 10.957 -5.945 10.068 1.00 92.12 70 ALA A CA 1
ATOM 567 C C . ALA A 1 70 ? 10.043 -6.332 11.240 1.00 92.12 70 ALA A C 1
ATOM 569 O O . ALA A 1 70 ? 8.920 -6.793 11.043 1.00 92.12 70 ALA A O 1
ATOM 570 N N . GLU A 1 71 ? 10.520 -6.113 12.465 1.00 92.19 71 GLU A N 1
ATOM 571 C CA . GLU A 1 71 ? 9.752 -6.369 13.695 1.00 92.19 71 GLU A CA 1
ATOM 572 C C . GLU A 1 71 ? 8.757 -5.240 14.006 1.00 92.19 71 GLU A C 1
ATOM 574 O O . GLU A 1 71 ? 7.687 -5.471 14.575 1.00 92.19 71 GLU A O 1
ATOM 579 N N . ALA A 1 72 ? 9.091 -4.021 13.580 1.00 92.12 72 ALA A N 1
ATOM 580 C CA . ALA A 1 72 ? 8.286 -2.816 13.710 1.00 92.12 72 ALA A CA 1
ATOM 581 C C . ALA A 1 72 ? 8.319 -2.026 12.398 1.00 92.12 72 ALA A C 1
ATOM 583 O O . ALA A 1 72 ? 9.327 -2.017 11.688 1.00 92.12 72 ALA A O 1
ATOM 584 N N . VAL A 1 73 ? 7.207 -1.369 12.084 1.00 92.94 73 VAL A N 1
ATOM 585 C CA . VAL A 1 73 ? 7.055 -0.491 10.921 1.00 92.94 73 VAL A CA 1
ATOM 586 C C . VAL A 1 73 ? 6.339 0.777 11.363 1.00 92.94 73 VAL A C 1
ATOM 588 O O . VAL A 1 73 ? 5.561 0.757 12.314 1.00 92.94 73 VAL A O 1
ATOM 591 N N . HIS A 1 74 ? 6.603 1.879 10.671 1.00 90.00 74 HIS A N 1
ATOM 592 C CA . HIS A 1 74 ? 5.962 3.160 10.938 1.00 90.00 74 HIS A CA 1
ATOM 593 C C . HIS A 1 74 ? 5.288 3.661 9.669 1.00 90.00 74 HIS A C 1
ATOM 595 O O . HIS A 1 74 ? 5.843 3.538 8.574 1.00 90.00 74 HIS A O 1
ATOM 601 N N . LEU A 1 75 ? 4.106 4.253 9.821 1.00 88.31 75 LEU A N 1
ATOM 602 C CA . LEU A 1 75 ? 3.474 4.988 8.736 1.00 88.31 75 LEU A CA 1
ATOM 603 C C . LEU A 1 75 ? 4.292 6.260 8.485 1.00 88.31 75 LEU A C 1
ATOM 605 O O . LEU A 1 75 ? 4.364 7.133 9.347 1.00 88.31 75 LEU A O 1
ATOM 609 N N . TRP A 1 76 ? 4.950 6.341 7.329 1.00 78.00 76 TRP A N 1
ATOM 610 C CA . TRP A 1 76 ? 5.802 7.483 6.989 1.00 78.00 76 TRP A CA 1
ATOM 611 C C . TRP A 1 76 ? 4.983 8.672 6.472 1.00 78.00 76 TRP A C 1
ATOM 613 O O . TRP A 1 76 ? 5.178 9.802 6.913 1.00 78.00 76 TRP A O 1
ATOM 623 N N . TRP A 1 77 ? 4.046 8.425 5.561 1.00 69.12 77 TRP A N 1
ATOM 624 C CA . TRP A 1 77 ? 3.205 9.461 4.973 1.00 69.12 77 TRP A CA 1
ATOM 625 C C . TRP A 1 77 ? 1.743 9.065 5.172 1.00 69.12 77 TRP A C 1
ATOM 627 O O . TRP A 1 77 ? 1.374 7.918 4.918 1.00 69.12 77 TRP A O 1
ATOM 637 N N . GLY A 1 78 ? 0.931 9.996 5.681 1.00 63.69 78 GLY A N 1
ATOM 638 C CA . GLY A 1 78 ? -0.498 9.772 5.897 1.00 63.69 78 GLY A CA 1
ATOM 639 C C . GLY A 1 78 ? -1.165 9.366 4.590 1.00 63.69 78 GLY A C 1
ATOM 640 O O . GLY A 1 78 ? -0.860 9.932 3.548 1.00 63.69 78 GLY A O 1
ATOM 641 N N . LEU A 1 79 ? -2.044 8.370 4.625 1.00 66.44 79 LEU A N 1
ATOM 642 C CA . LEU A 1 79 ? -2.762 7.923 3.436 1.00 66.44 79 LEU A CA 1
ATOM 643 C C . LEU A 1 79 ? -3.363 9.175 2.750 1.00 66.44 79 LEU A C 1
ATOM 645 O O . LEU A 1 79 ? -3.886 10.075 3.412 1.00 66.44 79 LEU A O 1
ATOM 649 N N . ALA A 1 80 ? -3.112 9.344 1.456 1.00 69.12 80 ALA A N 1
ATOM 650 C CA . ALA A 1 80 ? -3.682 10.442 0.693 1.00 69.12 80 ALA A CA 1
ATOM 651 C C . ALA A 1 80 ? -4.810 9.806 -0.111 1.00 69.12 80 ALA A C 1
ATOM 653 O O . ALA A 1 80 ? -4.541 8.997 -1.001 1.00 69.12 80 ALA A O 1
ATOM 654 N N . PRO A 1 81 ? -6.074 10.055 0.248 1.00 73.44 81 PRO A N 1
ATOM 655 C CA . PRO A 1 81 ? -7.158 9.462 -0.496 1.00 73.44 81 PRO A CA 1
ATOM 656 C C . PRO A 1 81 ? -7.184 10.087 -1.894 1.00 73.44 81 PRO A C 1
ATOM 658 O O . PRO A 1 81 ? -7.083 11.304 -2.077 1.00 73.44 81 PRO A O 1
ATOM 661 N N . HIS A 1 82 ? -7.260 9.225 -2.901 1.00 77.75 82 HIS A N 1
ATOM 662 C CA . HIS A 1 82 ? -7.192 9.617 -4.297 1.00 77.75 82 HIS A CA 1
ATOM 663 C C . HIS A 1 82 ? -8.331 8.967 -5.064 1.00 77.75 82 HIS A C 1
ATOM 665 O O . HIS A 1 82 ? -8.568 7.767 -4.949 1.00 77.75 82 HIS A O 1
ATOM 671 N N . GLU A 1 83 ? -8.978 9.751 -5.920 1.00 80.12 83 GLU A N 1
ATOM 672 C CA . GLU A 1 83 ? -9.900 9.233 -6.918 1.00 80.12 83 GLU A CA 1
ATOM 673 C C . GLU A 1 83 ? -9.317 9.389 -8.316 1.00 80.12 83 GLU A C 1
ATOM 675 O O . GLU A 1 83 ? -8.653 10.375 -8.646 1.00 80.12 83 GLU A O 1
ATOM 680 N N . ARG A 1 84 ? -9.569 8.392 -9.161 1.00 76.06 84 ARG A N 1
ATOM 681 C CA . ARG A 1 84 ? -9.248 8.457 -10.582 1.00 76.06 84 ARG A CA 1
ATOM 682 C C . ARG A 1 84 ? -10.535 8.303 -11.370 1.00 76.06 84 ARG A C 1
ATOM 684 O O . ARG A 1 84 ? -11.246 7.311 -11.231 1.00 76.06 84 ARG A O 1
ATOM 691 N N . GLY A 1 85 ? -10.811 9.297 -12.210 1.00 72.19 85 GLY A N 1
ATOM 692 C CA . GLY A 1 85 ? -11.883 9.211 -13.191 1.00 72.19 85 GLY A CA 1
ATOM 693 C C . GLY A 1 85 ? -11.634 8.084 -14.203 1.00 72.19 85 GLY A C 1
ATOM 694 O O . GLY A 1 85 ? -10.499 7.603 -14.335 1.00 72.19 85 GLY A O 1
ATOM 695 N N . PRO A 1 86 ? -12.680 7.661 -14.929 1.00 74.00 86 PRO A N 1
ATOM 696 C CA . PRO A 1 86 ? -12.537 6.662 -15.971 1.00 74.00 86 PRO A CA 1
ATOM 697 C C . PRO A 1 86 ? -11.560 7.127 -17.059 1.00 74.00 86 PRO A C 1
ATOM 699 O O . PRO A 1 86 ? -11.380 8.314 -17.333 1.00 74.00 86 PRO A O 1
ATOM 702 N N . VAL A 1 87 ? -10.912 6.150 -17.670 1.00 73.38 87 VAL A N 1
ATOM 703 C CA . VAL A 1 87 ? -10.090 6.254 -18.869 1.00 73.38 87 VAL A CA 1
ATOM 704 C C . VAL A 1 87 ? -10.703 5.325 -19.905 1.00 73.38 87 VAL A C 1
ATOM 706 O O . VAL A 1 87 ? -11.180 4.259 -19.542 1.00 73.38 87 VAL A O 1
ATOM 709 N N . GLU A 1 88 ? -10.682 5.708 -21.176 1.00 70.12 88 GLU A N 1
ATOM 710 C CA . GLU A 1 88 ? -11.254 4.915 -22.272 1.00 70.12 88 GLU A CA 1
ATOM 711 C C . GLU A 1 88 ? -10.146 4.086 -22.955 1.00 70.12 88 GLU A C 1
ATOM 713 O O . GLU A 1 88 ? -9.451 4.609 -23.830 1.00 70.12 88 GLU A O 1
ATOM 718 N N . PRO A 1 89 ? -9.884 2.827 -22.539 1.00 68.38 89 PRO A N 1
ATOM 719 C CA . PRO A 1 89 ? -9.094 1.887 -23.332 1.00 68.38 89 PRO A CA 1
ATOM 720 C C . PRO A 1 89 ? -9.886 1.412 -24.573 1.00 68.38 89 PRO A C 1
ATOM 722 O O . PRO A 1 89 ? -11.113 1.488 -24.578 1.00 68.38 89 PRO A O 1
ATOM 725 N N . PRO A 1 90 ? -9.227 0.840 -25.602 1.00 70.81 90 PRO A N 1
ATOM 726 C CA . PRO A 1 90 ? -7.801 0.523 -25.678 1.00 70.81 90 PRO A CA 1
ATOM 727 C C . PRO A 1 90 ? -6.928 1.748 -25.974 1.00 70.81 90 PRO A C 1
ATOM 729 O O . PRO A 1 90 ? -7.319 2.660 -26.695 1.00 70.81 90 PRO A O 1
ATOM 732 N N . TYR A 1 91 ? -5.703 1.744 -25.447 1.00 74.44 91 TYR A N 1
ATOM 733 C CA . TYR A 1 91 ? -4.687 2.726 -25.832 1.00 74.44 91 TYR A CA 1
ATOM 734 C C . TYR A 1 91 ? -4.122 2.347 -27.198 1.00 74.44 91 TYR A C 1
ATOM 736 O O . TYR A 1 91 ? -3.823 1.176 -27.432 1.00 74.44 91 TYR A O 1
ATOM 744 N N . ALA A 1 92 ? -3.942 3.327 -28.083 1.00 77.56 92 ALA A N 1
ATOM 745 C CA . ALA A 1 92 ? -3.400 3.081 -29.418 1.00 77.56 92 ALA A CA 1
ATOM 746 C C . ALA A 1 92 ? -1.931 2.608 -29.385 1.00 77.56 92 ALA A C 1
ATOM 748 O O . ALA A 1 92 ? -1.477 1.940 -30.313 1.00 77.56 92 ALA A O 1
ATOM 749 N N . SER A 1 93 ? -1.190 2.909 -28.313 1.00 78.25 93 SER A N 1
ATOM 750 C CA . SER A 1 93 ? 0.193 2.473 -28.113 1.00 78.25 93 SER A CA 1
ATOM 751 C C . SER A 1 93 ? 0.588 2.408 -26.630 1.00 78.25 93 SER A C 1
ATOM 753 O O . SER A 1 93 ? -0.086 2.971 -25.764 1.00 78.25 93 SER A O 1
ATOM 755 N N . LEU A 1 94 ? 1.740 1.786 -26.333 1.00 75.44 94 LEU A N 1
ATOM 756 C CA . LEU A 1 94 ? 2.364 1.844 -25.000 1.00 75.44 94 LEU A CA 1
ATOM 757 C C . LEU A 1 94 ? 2.622 3.294 -24.566 1.00 75.44 94 LEU A C 1
ATOM 759 O O . LEU A 1 94 ? 2.408 3.641 -23.408 1.00 75.44 94 LEU A O 1
ATOM 763 N N . ARG A 1 95 ? 3.026 4.164 -25.499 1.00 78.88 95 ARG A N 1
ATOM 764 C CA . ARG A 1 95 ? 3.233 5.589 -25.219 1.00 78.88 95 ARG A CA 1
ATOM 765 C C . ARG A 1 95 ? 1.949 6.249 -24.720 1.00 78.88 95 ARG A C 1
ATOM 767 O O . ARG A 1 95 ? 2.004 6.996 -23.750 1.00 78.88 95 ARG A O 1
ATOM 774 N N . ASP A 1 96 ? 0.813 5.939 -25.336 1.00 78.12 96 ASP A N 1
ATOM 775 C CA . ASP A 1 96 ? -0.491 6.482 -24.935 1.00 78.12 96 ASP A CA 1
ATOM 776 C C . ASP A 1 96 ? -0.944 5.914 -23.586 1.00 78.12 96 ASP A C 1
ATOM 778 O O . ASP A 1 96 ? -1.496 6.626 -22.748 1.00 78.12 96 ASP A O 1
ATOM 782 N N . GLN A 1 97 ? -0.639 4.640 -23.333 1.00 77.12 97 GLN A N 1
ATOM 783 C CA . GLN A 1 97 ? -0.897 3.979 -22.056 1.00 77.12 97 GLN A CA 1
ATOM 784 C C . GLN A 1 97 ? -0.119 4.606 -20.887 1.00 77.12 97 GLN A C 1
ATOM 786 O O . GLN A 1 97 ? -0.655 4.645 -19.775 1.00 77.12 97 GLN A O 1
ATOM 791 N N . TRP A 1 98 ? 1.093 5.110 -21.131 1.00 79.44 98 TRP A N 1
ATOM 792 C CA . TRP A 1 98 ? 1.961 5.757 -20.138 1.00 79.44 98 TRP A CA 1
ATOM 793 C C . TRP A 1 98 ? 2.025 7.288 -20.290 1.00 79.44 98 TRP A C 1
ATOM 795 O O . TRP A 1 98 ? 2.876 7.936 -19.684 1.00 79.44 98 TRP A O 1
ATOM 805 N N . ALA A 1 99 ? 1.119 7.899 -21.063 1.00 77.44 99 ALA A N 1
ATOM 806 C CA . ALA A 1 99 ? 1.158 9.333 -21.375 1.00 77.44 99 ALA A CA 1
ATOM 807 C C . ALA A 1 99 ? 0.999 10.247 -20.145 1.00 77.44 99 ALA A C 1
ATOM 809 O O . ALA A 1 99 ? 1.431 11.397 -20.174 1.00 77.44 99 ALA A O 1
ATOM 810 N N . LYS A 1 100 ? 0.417 9.735 -19.051 1.00 75.69 100 LYS A N 1
ATOM 811 C CA . LYS A 1 100 ? 0.330 10.433 -17.753 1.00 75.69 100 LYS A CA 1
ATOM 812 C C . LYS A 1 100 ? 1.614 10.332 -16.913 1.00 75.69 100 LYS A C 1
ATOM 814 O O . LYS A 1 100 ? 1.626 10.779 -15.772 1.00 75.69 100 LYS A O 1
ATOM 819 N N . GLY A 1 101 ? 2.679 9.773 -17.485 1.00 77.12 101 GLY A N 1
ATOM 820 C CA . GLY A 1 101 ? 3.977 9.590 -16.851 1.00 77.12 101 GLY A CA 1
ATOM 821 C C . GLY A 1 101 ? 4.162 8.197 -16.252 1.00 77.12 101 GLY A C 1
ATOM 822 O O . GLY A 1 101 ? 3.214 7.534 -15.834 1.00 77.12 101 GLY A O 1
ATOM 823 N N . CYS A 1 102 ? 5.423 7.779 -16.206 1.00 84.94 102 CYS A N 1
ATOM 824 C CA . CYS A 1 102 ? 5.925 6.662 -15.417 1.00 84.94 102 CYS A CA 1
ATOM 825 C C . CYS A 1 102 ? 6.956 7.246 -14.451 1.00 84.94 102 CYS A C 1
ATOM 827 O O . CYS A 1 102 ? 7.765 8.081 -14.858 1.00 84.94 102 CYS A O 1
ATOM 829 N N . HIS A 1 103 ? 6.918 6.844 -13.187 1.00 88.50 103 HIS A N 1
ATOM 830 C CA . HIS A 1 103 ? 7.864 7.304 -12.177 1.00 88.50 103 HIS A CA 1
ATOM 831 C C . HIS A 1 103 ? 8.231 6.157 -11.244 1.00 88.50 103 HIS A C 1
ATOM 833 O O . HIS A 1 103 ? 7.588 5.109 -11.248 1.00 88.50 103 HIS A O 1
ATOM 839 N N . VAL A 1 104 ? 9.302 6.371 -10.490 1.00 89.19 104 VAL A N 1
ATOM 840 C CA . VAL A 1 104 ? 9.733 5.508 -9.399 1.00 89.19 104 VAL A CA 1
ATOM 841 C C . VAL A 1 104 ? 9.615 6.339 -8.136 1.00 89.19 104 VAL A C 1
ATOM 843 O O . VAL A 1 104 ? 10.218 7.409 -8.054 1.00 89.19 104 VAL A O 1
ATOM 846 N N . ASP A 1 105 ? 8.836 5.865 -7.171 1.00 86.62 105 ASP A N 1
ATOM 847 C CA . ASP A 1 105 ? 8.580 6.636 -5.960 1.00 86.62 105 ASP A CA 1
ATOM 848 C C . ASP A 1 105 ? 9.798 6.668 -5.021 1.00 86.62 105 ASP A C 1
ATOM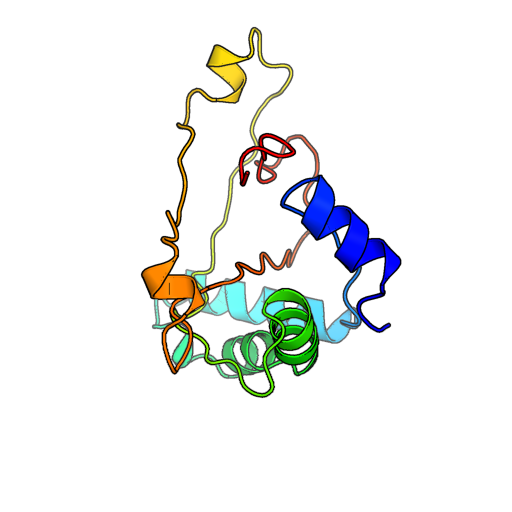 850 O O . ASP A 1 105 ? 10.003 7.647 -4.296 1.00 86.62 105 ASP A O 1
ATOM 854 N N . ILE A 1 106 ? 10.609 5.603 -5.013 1.00 86.00 106 ILE A N 1
ATOM 855 C CA . ILE A 1 106 ? 11.830 5.495 -4.207 1.00 86.00 106 ILE A CA 1
ATOM 856 C C . ILE A 1 106 ? 12.943 4.766 -4.959 1.00 86.00 106 ILE A C 1
ATOM 858 O O . ILE A 1 106 ? 12.738 3.705 -5.541 1.00 86.00 106 ILE A O 1
ATOM 862 N N . GLN A 1 107 ? 14.151 5.318 -4.886 1.00 86.94 107 GLN A N 1
ATOM 863 C CA . GLN A 1 107 ? 15.382 4.613 -5.225 1.00 86.94 107 GLN A CA 1
ATOM 864 C C . GLN A 1 107 ? 16.108 4.307 -3.920 1.00 86.94 107 GLN A C 1
ATOM 866 O O . GLN A 1 107 ? 16.458 5.225 -3.183 1.00 86.94 107 GLN A O 1
ATOM 871 N N . ALA A 1 108 ? 16.285 3.023 -3.618 1.00 85.00 108 ALA A N 1
ATOM 872 C CA . ALA A 1 108 ? 16.968 2.582 -2.411 1.00 85.00 108 ALA A CA 1
ATOM 873 C C . ALA A 1 108 ? 18.435 2.269 -2.712 1.00 85.00 108 ALA A C 1
ATOM 875 O O . ALA A 1 108 ? 18.760 1.656 -3.730 1.00 85.00 108 ALA A O 1
ATOM 876 N N . THR A 1 109 ? 19.321 2.660 -1.803 1.00 89.56 109 THR A N 1
ATOM 877 C CA . THR A 1 109 ? 20.738 2.296 -1.844 1.00 89.56 109 THR A CA 1
ATOM 878 C C . THR A 1 109 ? 21.044 1.152 -0.875 1.00 89.56 109 THR A C 1
ATOM 880 O O . THR A 1 109 ? 20.258 0.819 0.015 1.00 89.56 109 THR A O 1
ATOM 883 N N . MET A 1 110 ? 22.235 0.561 -0.997 1.00 90.12 110 MET A N 1
ATOM 884 C CA . MET A 1 110 ? 22.718 -0.397 0.005 1.00 90.12 110 MET A CA 1
ATOM 885 C C . MET A 1 110 ? 22.884 0.241 1.392 1.00 90.12 110 MET A C 1
ATOM 887 O O . MET A 1 110 ? 22.709 -0.448 2.397 1.00 90.12 110 MET A O 1
ATOM 891 N N . GLU A 1 111 ? 23.178 1.545 1.461 1.00 93.56 111 GLU A N 1
ATOM 892 C CA . GLU A 1 111 ? 23.217 2.278 2.729 1.00 93.56 111 GLU A CA 1
ATOM 893 C C . GLU A 1 111 ? 21.833 2.265 3.388 1.00 93.56 111 GLU A C 1
ATOM 895 O O . GLU A 1 111 ? 21.721 1.867 4.545 1.00 93.56 111 GLU A O 1
ATOM 900 N N . ASP A 1 112 ? 20.777 2.584 2.634 1.00 92.19 112 ASP A N 1
ATOM 901 C CA . ASP A 1 112 ? 19.392 2.589 3.124 1.00 92.19 112 ASP A CA 1
ATOM 902 C C . ASP A 1 112 ? 18.956 1.219 3.646 1.00 92.19 112 ASP A C 1
ATOM 904 O O . ASP A 1 112 ? 18.303 1.118 4.691 1.00 92.19 112 ASP A O 1
ATOM 908 N N . PHE A 1 113 ? 19.370 0.159 2.947 1.00 86.62 113 PHE A N 1
ATOM 909 C CA . PHE A 1 113 ? 19.103 -1.218 3.345 1.00 86.62 113 PHE A CA 1
ATOM 910 C C . PHE A 1 113 ? 19.832 -1.614 4.640 1.00 86.62 113 PHE A C 1
ATOM 912 O O . PHE A 1 113 ? 19.285 -2.359 5.455 1.00 86.62 113 PHE A O 1
ATOM 919 N N . SER A 1 114 ? 21.057 -1.122 4.837 1.00 90.62 114 SER A N 1
ATOM 920 C CA . SER A 1 114 ? 21.891 -1.421 6.012 1.00 90.62 114 SER A CA 1
ATOM 921 C C . SER A 1 114 ? 21.670 -0.484 7.209 1.00 90.62 114 SER A C 1
ATOM 923 O O . SER A 1 114 ? 22.141 -0.776 8.309 1.00 90.62 114 SER A O 1
ATOM 925 N N . ALA A 1 115 ? 20.949 0.625 7.020 1.00 92.38 115 ALA A N 1
ATOM 926 C CA . ALA A 1 115 ? 20.668 1.597 8.069 1.00 92.38 115 ALA A CA 1
ATOM 927 C C . ALA A 1 115 ? 19.840 0.992 9.220 1.00 92.38 115 ALA A C 1
ATOM 929 O O . ALA A 1 115 ? 19.105 0.018 9.052 1.00 92.38 115 ALA A O 1
ATOM 930 N N . THR A 1 116 ? 19.943 1.589 10.411 1.00 90.50 116 THR A N 1
ATOM 931 C CA . THR A 1 116 ? 19.110 1.248 11.577 1.00 90.50 116 THR A CA 1
ATOM 932 C C . THR A 1 116 ? 18.506 2.530 12.170 1.00 90.50 116 THR A C 1
ATOM 934 O O . THR A 1 116 ? 19.261 3.345 12.703 1.00 90.50 116 THR A O 1
ATOM 937 N N . PRO A 1 117 ? 17.174 2.732 12.090 1.00 88.69 117 PRO A N 1
ATOM 938 C CA . PRO A 1 117 ? 16.211 1.890 11.367 1.00 88.69 117 PRO A CA 1
ATOM 939 C C . PRO A 1 117 ? 16.492 1.863 9.852 1.00 88.69 117 PRO A C 1
ATOM 941 O O . PRO A 1 117 ? 17.048 2.821 9.308 1.00 88.69 117 PRO A O 1
ATOM 944 N N . ARG A 1 118 ? 16.123 0.765 9.170 1.00 90.56 118 ARG A N 1
ATOM 945 C CA . ARG A 1 118 ? 16.270 0.656 7.706 1.00 90.56 118 ARG A CA 1
ATOM 946 C C . ARG A 1 118 ? 15.466 1.763 7.034 1.00 90.56 118 ARG A C 1
ATOM 948 O O . ARG A 1 118 ? 14.310 1.982 7.391 1.00 90.56 118 ARG A O 1
ATOM 955 N N . ARG A 1 119 ? 16.040 2.410 6.021 1.00 89.56 119 ARG A N 1
ATOM 956 C CA . ARG A 1 119 ? 15.380 3.474 5.244 1.00 89.56 119 ARG A CA 1
ATOM 957 C C . ARG A 1 119 ? 14.655 2.890 4.028 1.00 89.56 119 ARG A C 1
ATOM 959 O O . ARG A 1 119 ? 14.794 3.362 2.907 1.00 89.56 119 ARG A O 1
ATOM 966 N N . MET A 1 120 ? 13.896 1.825 4.264 1.00 89.62 120 MET A N 1
ATOM 967 C CA . MET A 1 120 ? 13.113 1.119 3.250 1.00 89.62 120 MET A CA 1
ATOM 968 C C . MET A 1 120 ? 11.629 1.394 3.474 1.00 89.62 120 MET A C 1
ATOM 970 O O . MET A 1 120 ? 11.186 1.500 4.618 1.00 89.62 120 MET A O 1
ATOM 974 N N . ARG A 1 121 ? 10.846 1.454 2.394 1.00 89.38 121 ARG A N 1
ATOM 975 C CA . ARG A 1 121 ? 9.386 1.555 2.479 1.00 89.38 121 ARG A CA 1
ATOM 976 C C . ARG A 1 121 ? 8.696 0.535 1.587 1.00 89.38 121 ARG A C 1
ATOM 978 O O . ARG A 1 121 ? 9.260 0.093 0.591 1.00 89.38 121 ARG A O 1
ATOM 985 N N . ALA A 1 122 ? 7.476 0.189 1.971 1.00 90.00 122 ALA A N 1
ATOM 986 C CA . ALA A 1 122 ? 6.534 -0.553 1.155 1.00 90.00 122 ALA A CA 1
ATOM 987 C C . ALA A 1 122 ? 5.293 0.321 0.991 1.00 90.00 122 ALA A C 1
ATOM 989 O O . ALA A 1 122 ? 4.855 0.956 1.952 1.00 90.00 122 ALA A O 1
ATOM 990 N N . GLU A 1 123 ? 4.746 0.361 -0.217 1.00 90.69 123 GLU A N 1
ATOM 991 C CA . GLU A 1 123 ? 3.535 1.118 -0.510 1.00 90.69 123 GLU A CA 1
ATOM 992 C C . GLU A 1 123 ? 2.348 0.163 -0.567 1.00 90.69 123 GLU A C 1
ATOM 994 O O . GLU A 1 123 ? 2.367 -0.838 -1.285 1.00 90.69 123 GLU A O 1
ATOM 999 N N . LEU A 1 124 ? 1.322 0.462 0.227 1.00 90.69 124 LEU A N 1
ATOM 1000 C CA . LEU A 1 124 ? 0.076 -0.288 0.249 1.00 90.69 124 LEU A CA 1
ATOM 1001 C C . LEU A 1 124 ? -1.007 0.581 -0.384 1.00 90.69 124 LEU A C 1
ATOM 1003 O O . LEU A 1 124 ? -1.374 1.621 0.157 1.00 90.69 124 LEU A O 1
ATOM 1007 N N . TRP A 1 125 ? -1.519 0.139 -1.530 1.00 89.56 125 TRP A N 1
ATOM 1008 C CA . TRP A 1 125 ? -2.678 0.744 -2.176 1.00 89.56 125 TRP A CA 1
ATOM 1009 C C . TRP A 1 125 ? -3.936 -0.026 -1.791 1.00 89.56 125 TRP A C 1
ATOM 1011 O O . TRP A 1 125 ? -4.071 -1.204 -2.118 1.00 89.56 125 TRP A O 1
ATOM 1021 N N . PHE A 1 126 ? -4.854 0.650 -1.102 1.00 89.19 126 PHE A N 1
ATOM 1022 C CA . PHE A 1 126 ? -6.135 0.087 -0.694 1.00 89.19 126 PHE A CA 1
ATOM 1023 C C . PHE A 1 126 ? -7.248 0.589 -1.610 1.00 89.19 126 PHE A C 1
ATOM 1025 O O . PHE A 1 126 ? -7.429 1.794 -1.789 1.00 89.19 126 PHE A O 1
ATOM 1032 N N . TRP A 1 127 ? -7.983 -0.340 -2.213 1.00 89.12 127 TRP A N 1
ATOM 1033 C CA . TRP A 1 127 ? -9.118 -0.022 -3.067 1.00 89.12 127 TRP A CA 1
ATOM 1034 C C . TRP A 1 127 ? -10.406 -0.079 -2.249 1.00 89.12 127 TRP A C 1
ATOM 1036 O O . TRP A 1 127 ? -10.800 -1.147 -1.795 1.00 89.12 127 TRP A O 1
ATOM 1046 N N . LEU A 1 128 ? -11.051 1.079 -2.078 1.00 87.44 128 LEU A N 1
ATOM 1047 C CA . LEU A 1 128 ? -12.373 1.190 -1.442 1.00 87.44 128 LEU A CA 1
ATOM 1048 C C . LEU A 1 128 ? -13.510 0.724 -2.350 1.00 87.44 128 LEU A C 1
ATOM 1050 O O . LEU A 1 128 ? -14.573 0.353 -1.879 1.00 87.44 128 LEU A O 1
ATOM 1054 N N . ASN A 1 129 ? -13.275 0.783 -3.655 1.00 83.56 129 ASN A N 1
ATOM 1055 C CA . ASN A 1 129 ? -14.253 0.552 -4.699 1.00 83.56 129 ASN A CA 1
ATOM 1056 C C . ASN A 1 129 ? -13.655 -0.359 -5.766 1.00 83.56 129 ASN A C 1
ATOM 1058 O O . ASN A 1 129 ? -12.432 -0.423 -5.918 1.00 83.56 129 ASN A O 1
ATOM 1062 N N . ASP A 1 130 ? -14.518 -0.987 -6.562 1.00 83.81 130 ASP A N 1
ATOM 1063 C CA . ASP A 1 130 ? -14.085 -1.784 -7.705 1.00 83.81 130 ASP A CA 1
ATOM 1064 C C . ASP A 1 130 ? -13.192 -0.967 -8.650 1.00 83.81 130 ASP A C 1
ATOM 1066 O O . ASP A 1 130 ? -13.528 0.152 -9.073 1.00 83.81 130 ASP A O 1
ATOM 1070 N N . VAL A 1 131 ? -12.059 -1.569 -9.021 1.00 81.56 131 VAL A N 1
ATOM 1071 C CA . VAL A 1 131 ? -11.063 -0.992 -9.930 1.00 81.56 131 VAL A CA 1
ATOM 1072 C C . VAL A 1 131 ? -11.046 -1.776 -11.245 1.00 81.56 131 VAL A C 1
ATOM 1074 O O . VAL A 1 131 ? -10.164 -2.607 -11.475 1.00 81.56 131 VAL A O 1
ATOM 1077 N N . PRO A 1 132 ? -12.018 -1.541 -12.145 1.00 78.25 132 PRO A N 1
ATOM 1078 C CA . PRO A 1 132 ? -11.989 -2.130 -13.473 1.00 78.25 132 PRO A CA 1
ATOM 1079 C C . PRO A 1 132 ? -10.838 -1.550 -14.308 1.00 78.25 132 PRO A C 1
ATOM 1081 O O . PRO A 1 132 ? -10.299 -0.474 -14.031 1.00 78.25 132 PRO A O 1
ATOM 1084 N N . VAL A 1 133 ? -10.492 -2.240 -15.399 1.00 74.69 133 VAL A N 1
ATOM 1085 C CA . VAL A 1 133 ? -9.390 -1.865 -16.311 1.00 74.69 133 VAL A CA 1
ATOM 1086 C C . VAL A 1 133 ? -9.483 -0.421 -16.831 1.00 74.69 133 VAL A C 1
ATOM 1088 O O . VAL A 1 133 ? -8.464 0.218 -17.102 1.00 74.69 133 VAL A O 1
ATOM 1091 N N . ASN A 1 134 ? -10.702 0.108 -16.938 1.00 71.12 134 ASN A N 1
ATOM 1092 C CA . ASN A 1 134 ? -11.007 1.450 -17.417 1.00 71.12 134 ASN A CA 1
ATOM 1093 C C . ASN A 1 134 ? -11.090 2.503 -16.295 1.00 71.12 134 ASN A C 1
ATOM 1095 O O . ASN A 1 134 ? -11.363 3.658 -16.586 1.00 71.12 134 ASN A O 1
ATOM 1099 N N . ARG A 1 135 ? -10.836 2.177 -15.021 1.00 72.25 135 ARG A N 1
ATOM 1100 C CA . ARG A 1 135 ? -10.865 3.148 -13.905 1.00 72.25 135 ARG A CA 1
ATOM 1101 C C . ARG A 1 135 ? -9.475 3.414 -13.333 1.00 72.25 135 ARG A C 1
ATOM 1103 O O . ARG A 1 135 ? -9.245 3.412 -12.131 1.00 72.25 135 ARG A O 1
ATOM 1110 N N . GLY A 1 136 ? -8.517 3.647 -14.230 1.00 64.06 136 GLY A N 1
ATOM 1111 C CA . GLY A 1 136 ? -7.209 4.192 -13.863 1.00 64.06 136 GLY A CA 1
ATOM 1112 C C . GLY A 1 136 ? -6.403 3.331 -12.887 1.00 64.06 136 GLY A C 1
ATOM 1113 O O . GLY A 1 136 ? -5.605 3.900 -12.135 1.00 64.06 136 GLY A O 1
ATOM 1114 N N . ALA A 1 137 ? -6.597 2.003 -12.917 1.00 70.06 137 ALA A N 1
ATOM 1115 C CA . ALA A 1 137 ? -5.823 1.040 -12.139 1.00 70.06 137 ALA A CA 1
ATOM 1116 C C . ALA A 1 137 ? -4.327 1.366 -12.223 1.00 70.06 137 ALA A C 1
ATOM 1118 O O . ALA A 1 137 ? -3.817 1.695 -13.303 1.00 70.06 137 ALA A O 1
ATOM 1119 N N . MET A 1 138 ? -3.632 1.304 -11.085 1.00 80.12 138 MET A N 1
ATOM 1120 C CA . MET A 1 138 ? -2.180 1.442 -11.066 1.00 80.12 138 MET A CA 1
ATOM 1121 C C . MET A 1 138 ? -1.571 0.423 -12.033 1.00 80.12 138 MET A C 1
ATOM 1123 O O . MET A 1 138 ? -1.952 -0.746 -12.047 1.00 80.12 138 MET A O 1
ATOM 1127 N N . ARG A 1 139 ? -0.648 0.894 -12.869 1.00 82.44 139 ARG A N 1
ATOM 1128 C CA . ARG A 1 139 ? 0.113 0.055 -13.792 1.00 82.44 139 ARG A CA 1
ATOM 1129 C C . ARG A 1 139 ? 1.537 0.005 -13.310 1.00 82.44 139 ARG A C 1
ATOM 1131 O O . ARG A 1 139 ? 2.088 1.033 -12.930 1.00 82.44 139 ARG A O 1
ATOM 1138 N N . ILE A 1 140 ? 2.108 -1.184 -13.358 1.00 87.06 140 ILE A N 1
ATOM 1139 C CA . ILE A 1 140 ? 3.449 -1.454 -12.866 1.00 87.06 140 ILE A CA 1
ATOM 1140 C C . ILE A 1 140 ? 4.205 -2.143 -13.991 1.00 87.06 140 ILE A C 1
ATOM 1142 O O . ILE A 1 140 ? 3.648 -2.986 -14.697 1.00 87.06 140 ILE A O 1
ATOM 1146 N N . LEU A 1 141 ? 5.457 -1.745 -14.182 1.00 88.88 141 LEU A N 1
ATOM 1147 C CA . LEU A 1 141 ? 6.387 -2.493 -15.012 1.00 88.88 141 LEU A CA 1
ATOM 1148 C C . LEU A 1 141 ? 6.919 -3.645 -14.159 1.00 88.88 141 LEU A C 1
ATOM 1150 O O . LEU A 1 141 ? 7.707 -3.435 -13.243 1.00 88.88 141 LEU A O 1
ATOM 1154 N N . GLU A 1 142 ? 6.428 -4.854 -14.409 1.00 91.12 142 GLU A N 1
ATOM 1155 C CA . GLU A 1 142 ? 6.782 -6.014 -13.590 1.00 91.12 142 GLU A CA 1
ATOM 1156 C C . GLU A 1 142 ? 8.296 -6.246 -13.575 1.00 91.12 142 GLU A C 1
ATOM 1158 O O . GLU A 1 142 ? 8.947 -6.271 -14.620 1.00 91.12 142 GLU A O 1
ATOM 1163 N N . GLY A 1 143 ? 8.853 -6.402 -12.375 1.00 91.81 143 GLY A N 1
ATOM 1164 C CA . GLY A 1 143 ? 10.281 -6.628 -12.165 1.00 91.81 143 GLY A CA 1
ATOM 1165 C C . GLY A 1 143 ? 11.156 -5.372 -12.224 1.00 91.81 143 GLY A C 1
ATOM 1166 O O . GLY A 1 143 ? 12.357 -5.485 -11.993 1.00 91.81 143 GLY A O 1
ATOM 1167 N N . SER A 1 144 ? 10.600 -4.180 -12.485 1.00 90.81 144 SER A N 1
ATOM 1168 C CA . SER A 1 144 ? 11.385 -2.939 -12.614 1.00 90.81 144 SER A CA 1
ATOM 1169 C C . SER A 1 144 ? 11.982 -2.416 -11.301 1.00 90.81 144 SER A C 1
ATOM 1171 O O . SER A 1 144 ? 12.624 -1.370 -11.300 1.00 90.81 144 SER A O 1
ATOM 1173 N N . HIS A 1 145 ? 11.724 -3.084 -10.175 1.00 90.19 145 HIS A N 1
ATOM 1174 C CA . HIS A 1 145 ? 12.301 -2.779 -8.862 1.00 90.19 145 HIS A CA 1
ATOM 1175 C C . HIS A 1 145 ? 13.717 -3.344 -8.669 1.00 90.19 145 HIS A C 1
ATOM 1177 O O . HIS A 1 145 ? 14.337 -3.050 -7.647 1.00 90.19 145 HIS A O 1
ATOM 1183 N N . ARG A 1 146 ? 14.193 -4.184 -9.597 1.00 85.00 146 ARG A N 1
ATOM 1184 C CA . ARG A 1 146 ? 15.541 -4.776 -9.621 1.00 85.00 146 ARG A CA 1
ATOM 1185 C C . ARG A 1 146 ? 16.493 -3.931 -10.458 1.00 85.00 146 ARG A C 1
ATOM 1187 O O . ARG A 1 146 ? 17.674 -3.853 -10.057 1.00 85.00 146 ARG A O 1
#

Radius of gyration: 16.96 Å; chains: 1; bounding box: 43×37×43 Å